Protein AF-A0A3R6U9Q0-F1 (afdb_monomer)

Structure (mmCIF, N/CA/C/O backbone):
data_AF-A0A3R6U9Q0-F1
#
_entry.id   AF-A0A3R6U9Q0-F1
#
loop_
_atom_site.group_PDB
_atom_site.id
_atom_site.type_symbol
_atom_site.label_atom_id
_atom_site.label_alt_id
_atom_site.label_comp_id
_atom_site.label_asym_id
_atom_site.label_entity_id
_atom_site.label_seq_id
_atom_site.pdbx_PDB_ins_code
_atom_site.Cartn_x
_atom_site.Cartn_y
_atom_site.Cartn_z
_atom_site.occupancy
_atom_site.B_iso_or_equiv
_atom_site.auth_seq_id
_atom_site.auth_comp_id
_atom_site.auth_asym_id
_atom_site.auth_atom_id
_atom_site.pdbx_PDB_model_num
ATOM 1 N N . MET A 1 1 ? 3.888 9.495 7.839 1.00 75.94 1 MET A N 1
ATOM 2 C CA . MET A 1 1 ? 2.885 8.525 7.370 1.00 75.94 1 MET A CA 1
ATOM 3 C C . MET A 1 1 ? 1.545 8.713 8.082 1.00 75.94 1 MET A C 1
ATOM 5 O O . MET A 1 1 ? 0.749 9.485 7.572 1.00 75.94 1 MET A O 1
ATOM 9 N N . LYS A 1 2 ? 1.306 8.151 9.281 1.00 82.88 2 LYS A N 1
ATOM 10 C CA . LYS A 1 2 ? -0.013 8.213 9.956 1.00 82.88 2 LYS A CA 1
ATOM 11 C C . LYS A 1 2 ? -0.588 9.625 10.135 1.00 82.88 2 LYS A C 1
ATOM 13 O O . LYS A 1 2 ? -1.690 9.883 9.671 1.00 82.88 2 LYS A O 1
ATOM 18 N N . ASP A 1 3 ? 0.150 10.542 10.758 1.00 85.50 3 ASP A N 1
ATOM 19 C CA . ASP A 1 3 ? -0.372 11.892 11.037 1.00 85.50 3 ASP A CA 1
ATOM 20 C C . ASP A 1 3 ? -0.633 12.696 9.753 1.00 85.50 3 ASP A C 1
ATOM 22 O O . ASP A 1 3 ? -1.622 13.422 9.651 1.00 85.50 3 ASP A O 1
ATOM 26 N N . ALA A 1 4 ? 0.228 12.518 8.746 1.00 82.88 4 ALA A N 1
ATOM 27 C CA . ALA A 1 4 ? 0.076 13.146 7.436 1.00 82.88 4 ALA A CA 1
ATOM 28 C C . ALA A 1 4 ? -1.175 12.623 6.721 1.00 82.88 4 ALA A C 1
ATOM 30 O O . ALA A 1 4 ? -1.969 13.416 6.229 1.00 82.88 4 ALA A O 1
ATOM 31 N N . TYR A 1 5 ? -1.397 11.307 6.741 1.00 83.56 5 TYR A N 1
ATOM 32 C CA . TYR A 1 5 ? -2.600 10.712 6.172 1.00 83.56 5 TYR A CA 1
ATOM 33 C C . TYR A 1 5 ? -3.863 11.163 6.902 1.00 83.56 5 TYR A C 1
ATOM 35 O O . TYR A 1 5 ? -4.825 11.532 6.250 1.00 83.56 5 TYR A O 1
ATOM 43 N N . ILE A 1 6 ? -3.871 11.182 8.240 1.00 85.94 6 ILE A N 1
ATOM 44 C CA . ILE A 1 6 ? -5.034 11.647 9.018 1.00 85.94 6 ILE A CA 1
ATOM 45 C C . ILE A 1 6 ? -5.364 13.105 8.676 1.00 85.94 6 ILE A C 1
ATOM 47 O O . ILE A 1 6 ? -6.533 13.459 8.528 1.00 85.94 6 ILE A O 1
ATOM 51 N N . SER A 1 7 ? -4.337 13.941 8.501 1.00 86.19 7 SER A N 1
ATOM 52 C CA . SER A 1 7 ? -4.513 15.334 8.077 1.00 86.19 7 SER A CA 1
ATOM 53 C C . SER A 1 7 ? -5.137 15.403 6.679 1.00 86.19 7 SER A C 1
ATOM 55 O O . SER A 1 7 ? -6.159 16.059 6.494 1.00 86.19 7 SER A O 1
ATOM 57 N N . MET A 1 8 ? -4.594 14.646 5.720 1.00 84.44 8 MET A N 1
ATOM 58 C CA . MET A 1 8 ? -5.109 14.577 4.348 1.00 84.44 8 MET A CA 1
ATOM 59 C C . MET A 1 8 ? -6.520 13.985 4.266 1.00 84.44 8 MET A C 1
ATOM 61 O O . MET A 1 8 ? -7.333 14.456 3.482 1.00 84.44 8 MET A O 1
ATOM 65 N N . GLN A 1 9 ? -6.851 12.999 5.098 1.00 86.69 9 GLN A N 1
ATOM 66 C CA . GLN A 1 9 ? -8.183 12.406 5.183 1.00 86.69 9 GLN A CA 1
ATOM 67 C C . GLN A 1 9 ? -9.220 13.391 5.720 1.00 86.69 9 GLN A C 1
ATOM 69 O O . GLN A 1 9 ? -10.359 13.390 5.257 1.00 86.69 9 GLN A O 1
ATOM 74 N N . SER A 1 10 ? -8.836 14.260 6.658 1.00 85.44 10 SER A N 1
ATOM 75 C CA . SER A 1 10 ? -9.720 15.325 7.131 1.00 85.44 10 SER A CA 1
ATOM 76 C C . SER A 1 10 ? -9.995 16.375 6.050 1.00 85.44 10 SER A C 1
ATOM 78 O O . SER A 1 10 ? -11.069 16.976 6.064 1.00 85.44 10 SER A O 1
ATOM 80 N N . GLU A 1 11 ? -9.042 16.624 5.150 1.00 86.06 11 GLU A N 1
ATOM 81 C CA . GLU A 1 11 ? -9.175 17.608 4.066 1.00 86.06 11 GLU A CA 1
ATOM 82 C C . GLU A 1 11 ? -9.838 17.021 2.806 1.00 86.06 11 GLU A C 1
ATOM 84 O O . GLU A 1 11 ? -10.639 17.696 2.159 1.00 86.06 11 GLU A O 1
ATOM 89 N N . PHE A 1 12 ? -9.558 15.754 2.480 1.00 84.56 12 PHE A N 1
ATOM 90 C CA . PHE A 1 12 ? -9.979 15.066 1.253 1.00 84.56 12 PHE A CA 1
ATOM 91 C C . PHE A 1 12 ? -10.510 13.643 1.533 1.00 84.56 12 PHE A C 1
ATOM 93 O O . PHE A 1 12 ? -9.956 12.657 1.037 1.00 84.56 12 PHE A O 1
ATOM 100 N N . PRO A 1 13 ? -11.609 13.492 2.290 1.00 82.44 13 PRO A N 1
ATOM 101 C CA . PRO A 1 13 ? -12.094 12.184 2.748 1.00 82.44 13 PRO A CA 1
ATOM 102 C C . PRO A 1 13 ? -12.458 11.216 1.611 1.00 82.44 13 PRO A C 1
ATOM 104 O O . PRO A 1 13 ? -12.308 10.007 1.757 1.00 82.44 13 PRO A O 1
ATOM 107 N N . GLU A 1 14 ? -12.893 11.726 0.454 1.00 81.12 14 GLU A N 1
ATOM 108 C CA . GLU A 1 14 ? -13.213 10.895 -0.718 1.00 81.12 14 GLU A CA 1
ATOM 109 C C . GLU A 1 14 ? -11.968 10.281 -1.378 1.00 81.12 14 GLU A C 1
ATOM 111 O O . GLU A 1 14 ? -12.059 9.230 -2.009 1.00 81.12 14 GLU A O 1
ATOM 116 N N . GLN A 1 15 ? -10.802 10.916 -1.223 1.00 78.06 15 GLN A N 1
ATOM 117 C CA . GLN A 1 15 ? -9.531 10.447 -1.786 1.00 78.06 15 GLN A CA 1
ATOM 118 C C . GLN A 1 15 ? -8.766 9.537 -0.810 1.00 78.06 15 GLN A C 1
ATOM 120 O O . GLN A 1 15 ? -7.989 8.681 -1.228 1.00 78.06 15 GLN A O 1
ATOM 125 N N . PHE A 1 16 ? -9.022 9.678 0.492 1.00 81.81 16 PHE A N 1
ATOM 126 C CA . PHE A 1 16 ? -8.369 8.933 1.570 1.00 81.81 16 PHE A CA 1
ATOM 127 C C . PHE A 1 16 ? -9.411 8.127 2.353 1.00 81.81 16 PHE A C 1
ATOM 129 O O . PHE A 1 16 ? -9.807 8.470 3.466 1.00 81.81 16 PHE A O 1
ATOM 136 N N . SER A 1 17 ? -9.884 7.046 1.736 1.00 83.75 17 SER A N 1
ATOM 137 C CA . SER A 1 17 ? -11.031 6.264 2.217 1.00 83.75 17 SER A CA 1
ATOM 138 C C . SER A 1 17 ? -10.697 5.190 3.258 1.00 83.75 17 SER A C 1
ATOM 140 O O . SER A 1 17 ? -11.606 4.509 3.734 1.00 83.75 17 SER A O 1
ATOM 142 N N . PHE A 1 18 ? -9.424 5.011 3.618 1.00 88.50 18 PHE A N 1
ATOM 143 C CA . PHE A 1 18 ? -9.014 3.959 4.543 1.00 88.50 18 PHE A CA 1
ATOM 144 C C . PHE A 1 18 ? -8.777 4.501 5.949 1.00 88.50 18 PHE A C 1
ATOM 146 O O . PHE A 1 18 ? -8.188 5.560 6.142 1.00 88.50 18 PHE A O 1
ATOM 153 N N . ASP A 1 19 ? -9.167 3.724 6.952 1.00 90.50 19 ASP A N 1
ATOM 154 C CA . ASP A 1 19 ? -8.797 4.002 8.335 1.00 90.50 19 ASP A CA 1
ATOM 155 C C . ASP A 1 19 ? -7.396 3.461 8.635 1.00 90.50 19 ASP A C 1
ATOM 157 O O . ASP A 1 19 ? -7.006 2.395 8.151 1.00 90.50 19 ASP A O 1
ATOM 161 N N . PHE A 1 20 ? -6.646 4.147 9.499 1.00 91.31 20 PHE A N 1
ATOM 162 C CA . PHE A 1 20 ? -5.416 3.586 10.06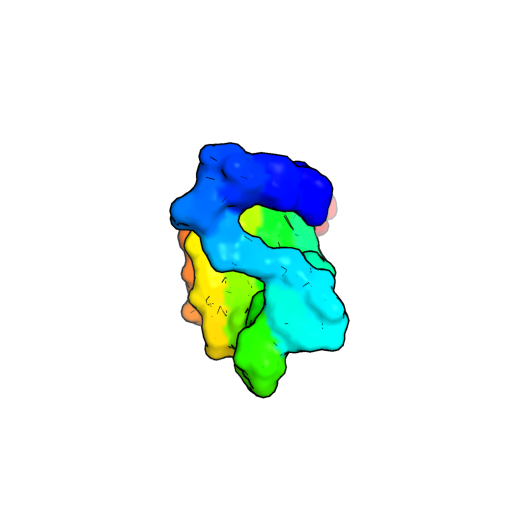1 1.00 91.31 20 PHE A CA 1
ATOM 163 C C . PHE A 1 20 ? -5.710 2.454 11.039 1.00 91.31 20 PHE A C 1
ATOM 165 O O . PHE A 1 20 ? -6.713 2.475 11.755 1.00 91.31 20 PHE A O 1
ATOM 172 N N . TYR A 1 21 ? -4.778 1.503 11.124 1.00 93.81 21 TYR A N 1
ATOM 173 C CA . TYR A 1 21 ? -4.934 0.327 11.964 1.00 93.81 21 TYR A CA 1
ATOM 174 C C . TYR A 1 21 ? -5.248 0.682 13.421 1.00 93.81 21 TYR A C 1
ATOM 176 O O . TYR A 1 21 ? -4.500 1.404 14.090 1.00 93.81 21 TYR A O 1
ATOM 184 N N . ASN A 1 22 ? -6.357 0.136 13.916 1.00 92.50 22 ASN A N 1
ATOM 185 C CA . ASN A 1 22 ? -6.883 0.385 15.260 1.00 92.50 22 ASN A CA 1
ATOM 186 C C . ASN A 1 22 ? -6.656 -0.785 16.240 1.00 92.50 22 ASN A C 1
ATOM 188 O O . ASN A 1 22 ? -7.225 -0.792 17.329 1.00 92.50 22 ASN A O 1
ATOM 192 N N . GLY A 1 23 ? -5.853 -1.785 15.856 1.00 92.44 23 GLY A N 1
ATOM 193 C CA . GLY A 1 23 ? -5.682 -3.036 16.606 1.00 92.44 23 GLY A CA 1
ATOM 194 C C . GLY A 1 23 ? -6.553 -4.193 16.107 1.00 92.44 23 GLY A C 1
ATOM 195 O O . GLY A 1 23 ? -6.394 -5.310 16.595 1.00 92.44 23 GLY A O 1
ATOM 196 N N . LYS A 1 24 ? -7.453 -3.945 15.146 1.00 93.06 24 LYS A N 1
ATOM 197 C CA . LYS A 1 24 ? -8.309 -4.968 14.530 1.00 93.06 24 LYS A CA 1
ATOM 198 C C . LYS A 1 24 ? -8.468 -4.794 13.020 1.00 93.06 24 LYS A C 1
ATOM 200 O O . LYS A 1 24 ? -8.438 -5.777 12.291 1.00 93.06 24 LYS A O 1
ATOM 205 N N . THR A 1 25 ? -8.673 -3.565 12.558 1.00 95.56 25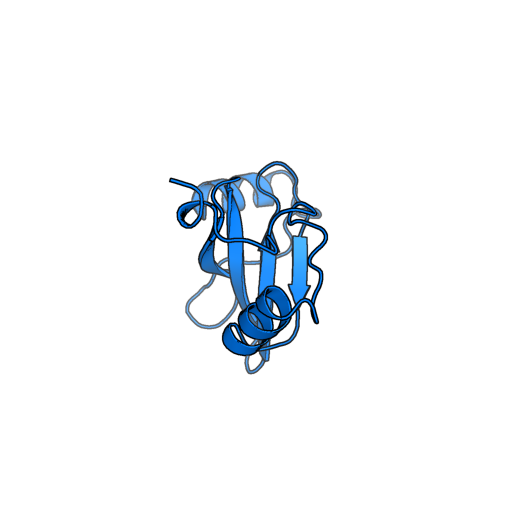 THR A N 1
ATOM 206 C CA . THR A 1 25 ? -8.909 -3.243 11.145 1.00 95.56 25 THR A CA 1
ATOM 207 C C . THR A 1 25 ? -8.150 -1.990 10.734 1.00 95.56 25 THR A C 1
ATOM 209 O O . THR A 1 25 ? -7.838 -1.165 11.593 1.00 95.56 25 THR A O 1
ATOM 212 N N . GLY A 1 26 ? -7.904 -1.833 9.434 1.00 95.12 26 GLY A N 1
ATOM 213 C CA . GLY A 1 26 ? -7.290 -0.648 8.833 1.00 95.12 26 GLY A CA 1
ATOM 214 C C . GLY A 1 26 ? -5.855 -0.858 8.351 1.00 95.12 26 GLY A C 1
ATOM 215 O O . GLY A 1 26 ? -5.303 -1.958 8.449 1.00 95.12 26 GLY A O 1
ATOM 216 N N . LEU A 1 27 ? -5.264 0.223 7.841 1.00 95.12 27 LEU A N 1
ATOM 217 C CA . LEU A 1 27 ? -3.929 0.256 7.250 1.00 95.12 27 LEU A CA 1
ATOM 218 C C . LEU A 1 27 ? -2.832 0.117 8.304 1.00 95.12 27 LEU A C 1
ATOM 220 O O . LEU A 1 27 ? -2.712 0.946 9.214 1.00 95.12 27 LEU A O 1
ATOM 224 N N . PHE A 1 28 ? -1.989 -0.896 8.138 1.00 95.06 28 PHE A N 1
ATOM 225 C CA . PHE A 1 28 ? -0.767 -1.103 8.899 1.00 95.06 28 PHE A CA 1
ATOM 226 C C . PHE A 1 28 ? 0.441 -1.100 7.953 1.00 95.06 28 PHE A C 1
ATOM 228 O O . PHE A 1 28 ? 0.493 -1.929 7.044 1.00 95.06 28 PHE A O 1
ATOM 235 N N . PRO A 1 29 ? 1.406 -0.187 8.132 1.00 94.75 29 PRO A N 1
ATOM 236 C CA . PRO A 1 29 ? 2.530 -0.064 7.214 1.00 94.75 29 PRO A CA 1
ATOM 237 C C . PRO A 1 29 ? 3.530 -1.208 7.380 1.00 94.75 29 PRO A C 1
ATOM 239 O O . PRO A 1 29 ? 3.820 -1.623 8.503 1.00 94.75 29 PRO A O 1
ATOM 242 N N . TRP A 1 30 ? 4.100 -1.669 6.267 1.00 95.75 30 TRP A N 1
ATOM 243 C CA . TRP A 1 30 ? 5.135 -2.710 6.270 1.00 95.75 30 TRP A CA 1
ATOM 244 C C . TRP A 1 30 ? 6.318 -2.438 5.348 1.00 95.75 30 TRP A C 1
ATOM 246 O O . TRP A 1 30 ? 7.356 -3.078 5.505 1.00 95.75 30 TRP A O 1
ATOM 256 N N . GLY A 1 31 ? 6.206 -1.479 4.430 1.00 94.25 31 GLY A N 1
ATOM 257 C CA . GLY A 1 31 ? 7.299 -1.144 3.528 1.00 94.25 31 GLY A CA 1
ATOM 258 C C . GLY A 1 31 ? 7.193 0.262 2.959 1.00 94.25 31 GLY A C 1
ATOM 259 O O . GLY A 1 31 ? 6.132 0.884 2.973 1.00 94.25 31 GLY A O 1
ATOM 260 N N . ILE A 1 32 ? 8.324 0.744 2.458 1.00 93.50 32 ILE A N 1
ATOM 261 C CA . ILE A 1 3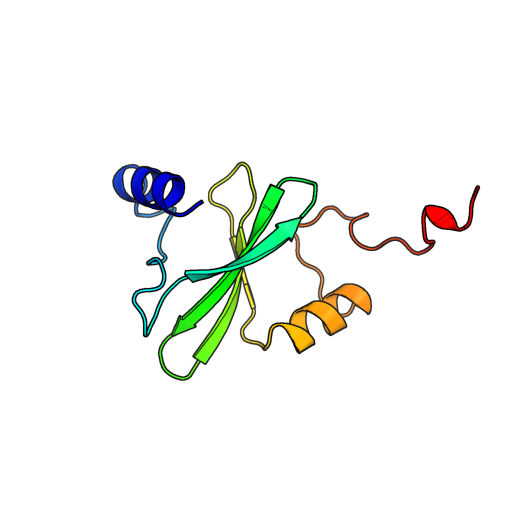2 ? 8.425 1.938 1.627 1.00 93.50 32 ILE A CA 1
ATOM 262 C C . ILE A 1 32 ? 9.450 1.656 0.528 1.00 93.50 32 ILE A C 1
ATOM 264 O O . ILE A 1 32 ? 10.459 0.995 0.784 1.00 93.50 32 ILE A O 1
ATOM 268 N N . THR A 1 33 ? 9.182 2.112 -0.687 1.00 91.62 33 THR A N 1
ATOM 269 C CA . THR A 1 33 ? 10.135 2.057 -1.801 1.00 91.62 33 THR A CA 1
ATOM 270 C C . THR A 1 33 ? 11.081 3.265 -1.778 1.00 91.62 33 THR A C 1
ATOM 272 O O . THR A 1 33 ? 10.819 4.270 -1.116 1.00 91.62 33 THR A O 1
ATOM 275 N N . ASP A 1 34 ? 12.167 3.224 -2.554 1.00 86.88 34 ASP A N 1
ATOM 276 C CA . ASP A 1 34 ? 13.123 4.342 -2.635 1.00 86.88 34 ASP A CA 1
ATOM 277 C C . ASP A 1 34 ? 12.519 5.620 -3.249 1.00 86.88 34 ASP A C 1
ATOM 279 O O . ASP A 1 34 ? 12.942 6.731 -2.926 1.00 86.88 34 ASP A O 1
ATOM 283 N N . ASN A 1 35 ? 11.503 5.488 -4.111 1.00 86.31 35 ASN A N 1
ATOM 284 C CA . ASN A 1 35 ? 10.730 6.619 -4.640 1.00 86.31 35 ASN A CA 1
ATOM 285 C C . ASN A 1 35 ? 9.625 7.101 -3.677 1.00 86.31 35 ASN A C 1
ATOM 287 O O . ASN A 1 35 ? 8.955 8.089 -3.980 1.00 86.31 35 ASN A O 1
ATOM 291 N N . GLY A 1 36 ? 9.490 6.470 -2.505 1.00 89.25 36 GLY A N 1
ATOM 292 C CA . GLY A 1 36 ? 8.638 6.909 -1.401 1.00 89.25 36 GLY A CA 1
ATOM 293 C C . GLY A 1 36 ? 7.222 6.337 -1.398 1.00 89.25 36 GLY A C 1
ATOM 294 O O . GLY A 1 36 ? 6.405 6.814 -0.613 1.00 89.25 36 GLY A O 1
ATOM 295 N N . ASP A 1 37 ? 6.913 5.372 -2.266 1.00 92.69 37 ASP A N 1
ATOM 296 C CA . ASP A 1 37 ? 5.601 4.725 -2.296 1.00 92.69 37 ASP A CA 1
ATOM 297 C C . ASP A 1 37 ? 5.442 3.837 -1.062 1.00 92.69 37 ASP A C 1
ATOM 299 O O . ASP A 1 37 ? 6.349 3.097 -0.671 1.00 92.69 37 ASP A O 1
ATOM 303 N N . GLU A 1 38 ? 4.286 3.936 -0.421 1.00 93.69 38 GLU A N 1
ATOM 304 C CA . GLU A 1 38 ? 4.032 3.333 0.883 1.00 93.69 38 GLU A CA 1
ATOM 305 C C . GLU A 1 38 ? 3.268 2.014 0.710 1.00 93.69 38 GLU A C 1
ATOM 307 O O . GLU A 1 38 ? 2.284 1.941 -0.029 1.00 93.69 38 GLU A O 1
ATOM 312 N N . LEU A 1 39 ? 3.705 0.960 1.404 1.00 95.94 39 LEU A N 1
ATOM 313 C CA . LEU A 1 39 ? 3.077 -0.358 1.352 1.00 95.94 39 LEU A CA 1
ATOM 314 C C . LEU A 1 39 ? 2.418 -0.698 2.688 1.00 95.94 39 LEU A C 1
ATOM 316 O O . LEU A 1 39 ? 3.041 -0.628 3.755 1.00 95.94 39 LEU A O 1
ATOM 320 N N . PHE A 1 40 ? 1.155 -1.110 2.614 1.00 96.69 40 PHE A N 1
ATOM 321 C CA . PHE A 1 40 ? 0.317 -1.410 3.766 1.00 96.69 40 PHE A CA 1
ATOM 322 C C . PHE A 1 40 ? -0.303 -2.799 3.678 1.00 96.69 40 PHE A C 1
ATOM 324 O O . PHE A 1 40 ? -0.619 -3.299 2.598 1.00 96.69 40 PHE A O 1
ATOM 331 N N . TRP A 1 41 ? -0.522 -3.403 4.841 1.00 97.50 41 TRP A N 1
ATOM 332 C CA . TRP A 1 41 ? -1.577 -4.381 5.029 1.00 97.50 41 TRP A CA 1
ATOM 333 C C . TRP A 1 41 ? -2.837 -3.604 5.347 1.00 97.50 41 TRP A C 1
ATOM 335 O O . TRP A 1 41 ? -2.809 -2.705 6.187 1.00 97.50 41 TRP A O 1
ATOM 345 N N . ASN A 1 42 ? -3.950 -3.968 4.736 1.00 96.81 42 ASN A N 1
ATOM 346 C CA . ASN A 1 42 ? -5.246 -3.461 5.138 1.00 96.81 42 ASN A CA 1
ATOM 347 C C . ASN A 1 42 ? -6.081 -4.593 5.725 1.00 96.81 42 ASN A C 1
ATOM 349 O O . ASN A 1 42 ? -6.565 -5.473 5.010 1.00 96.81 42 ASN A O 1
ATOM 353 N N . TYR A 1 43 ? -6.236 -4.567 7.045 1.00 96.00 43 TYR A N 1
ATOM 354 C CA . TYR A 1 43 ? -7.011 -5.567 7.766 1.00 96.00 43 TYR A CA 1
ATOM 355 C C . TYR A 1 43 ? -8.509 -5.247 7.668 1.00 96.00 43 TYR A C 1
ATOM 357 O O . TYR A 1 43 ? -8.972 -4.225 8.179 1.00 96.00 43 TYR A O 1
ATOM 365 N N . LYS A 1 44 ? -9.285 -6.144 7.055 1.00 92.62 44 LYS A N 1
ATOM 366 C CA . LYS A 1 44 ? -10.745 -6.063 6.880 1.00 92.62 44 LYS A CA 1
ATOM 367 C C . LYS A 1 44 ? -11.435 -7.237 7.584 1.00 92.62 44 LYS A C 1
ATOM 369 O O . LYS A 1 44 ? -12.114 -8.054 6.964 1.00 92.62 44 LYS A O 1
ATOM 374 N N . GLY A 1 45 ? -11.245 -7.335 8.900 1.00 89.25 45 GLY A N 1
ATOM 375 C CA . GLY A 1 45 ? -11.701 -8.488 9.679 1.00 89.25 45 GLY A CA 1
ATOM 376 C C . GLY A 1 45 ? -10.798 -9.689 9.417 1.00 89.25 45 GLY A C 1
ATOM 377 O O . GLY A 1 45 ? -9.611 -9.619 9.714 1.00 89.25 45 GLY A O 1
ATOM 378 N N . ASP A 1 46 ? -11.352 -10.754 8.840 1.00 89.56 46 ASP A N 1
ATOM 379 C CA . ASP A 1 46 ? -10.604 -11.986 8.536 1.00 89.56 46 ASP A CA 1
ATOM 380 C C . ASP A 1 46 ? -9.875 -11.930 7.181 1.00 89.56 46 ASP A C 1
ATOM 382 O O . ASP A 1 46 ? -9.155 -12.856 6.815 1.00 89.56 46 ASP A O 1
ATOM 386 N N . ILE A 1 47 ? -10.071 -10.848 6.422 1.00 92.69 47 ILE A N 1
ATOM 387 C CA . ILE A 1 47 ? -9.422 -10.612 5.131 1.00 92.69 47 ILE A CA 1
ATOM 388 C C . ILE A 1 47 ? -8.273 -9.625 5.328 1.00 92.69 47 ILE A C 1
ATOM 390 O O . ILE A 1 47 ? -8.426 -8.610 6.010 1.00 92.69 47 ILE A O 1
ATOM 394 N N . VAL A 1 48 ? -7.145 -9.899 4.677 1.00 94.81 48 VAL A N 1
ATOM 395 C CA . VAL A 1 48 ? -6.059 -8.938 4.484 1.00 94.81 48 VAL A CA 1
ATOM 396 C C . VAL A 1 48 ? -5.874 -8.692 2.991 1.00 94.81 48 VAL A C 1
ATOM 398 O O . VAL A 1 48 ? -5.985 -9.610 2.179 1.00 94.81 48 VAL A O 1
ATOM 401 N N . GLU A 1 49 ? -5.618 -7.444 2.631 1.00 96.94 49 GLU A N 1
ATOM 402 C CA . GLU A 1 49 ? -5.178 -7.061 1.292 1.00 96.94 49 GLU A CA 1
ATOM 403 C C . GLU A 1 49 ? -3.903 -6.222 1.398 1.00 96.94 49 GLU A C 1
ATOM 405 O O . GLU A 1 49 ? -3.656 -5.566 2.415 1.00 96.94 49 GLU A O 1
ATOM 410 N N . ILE A 1 50 ? -3.103 -6.241 0.339 1.00 98.00 50 ILE A N 1
ATOM 411 C CA . ILE A 1 50 ? -1.965 -5.345 0.176 1.00 98.00 50 ILE A CA 1
ATOM 412 C C . ILE A 1 50 ? -2.451 -4.068 -0.482 1.00 98.00 50 ILE A C 1
ATOM 414 O O . ILE A 1 50 ? -3.082 -4.127 -1.535 1.00 98.00 50 ILE A O 1
ATOM 418 N N . VAL A 1 51 ? -2.144 -2.926 0.127 1.00 96.56 51 VAL A N 1
ATOM 419 C CA . VAL A 1 51 ? -2.427 -1.608 -0.441 1.00 96.56 51 VAL A CA 1
ATOM 420 C C . VAL A 1 51 ? -1.110 -0.901 -0.717 1.00 96.56 51 VAL A C 1
ATOM 422 O O . VAL A 1 51 ? -0.290 -0.743 0.186 1.00 96.56 51 VAL A O 1
ATOM 425 N N . VAL A 1 52 ? -0.915 -0.483 -1.963 1.00 95.81 52 VAL A N 1
ATOM 426 C CA . VAL A 1 52 ? 0.215 0.349 -2.386 1.00 95.81 52 VAL A CA 1
ATOM 427 C C . VAL A 1 52 ? -0.300 1.764 -2.586 1.00 95.81 52 VAL A C 1
ATOM 429 O O . VAL A 1 52 ? -1.270 1.951 -3.318 1.00 95.81 52 VAL A O 1
ATOM 432 N N . TYR A 1 53 ? 0.334 2.734 -1.938 1.00 92.88 53 TYR A N 1
ATOM 433 C CA . TYR A 1 53 ? 0.026 4.155 -2.040 1.00 92.88 53 TYR A CA 1
ATOM 434 C C . TYR A 1 53 ? 1.125 4.888 -2.795 1.00 92.88 53 TYR A C 1
ATOM 436 O O . TYR A 1 53 ? 2.302 4.766 -2.462 1.00 92.88 53 TYR A O 1
ATOM 444 N N . GLU A 1 54 ? 0.724 5.682 -3.781 1.00 92.06 54 GLU A N 1
ATOM 445 C CA . GLU A 1 54 ? 1.641 6.550 -4.507 1.00 92.06 54 GLU A CA 1
ATOM 446 C C . GLU A 1 54 ? 2.098 7.706 -3.606 1.00 92.06 54 GLU A C 1
ATOM 448 O O . GLU A 1 54 ? 1.294 8.386 -2.972 1.00 92.06 54 GLU A O 1
ATOM 453 N N . SER A 1 55 ? 3.402 7.970 -3.568 1.00 83.75 55 SER A N 1
ATOM 454 C CA . SER A 1 55 ? 3.997 8.974 -2.671 1.00 83.75 55 SER A CA 1
ATOM 455 C C . SER A 1 55 ? 3.462 10.406 -2.833 1.00 83.75 55 SER A C 1
ATOM 457 O O . SER A 1 55 ? 3.500 11.198 -1.888 1.00 83.75 55 SER A O 1
ATOM 459 N N . ARG A 1 56 ? 3.010 10.782 -4.038 1.00 74.56 56 ARG A N 1
ATOM 460 C CA . ARG A 1 56 ? 2.697 12.181 -4.408 1.00 74.56 56 ARG A CA 1
ATOM 461 C C . ARG A 1 56 ? 1.226 12.462 -4.662 1.00 74.56 56 ARG A C 1
ATOM 463 O O . ARG A 1 56 ? 0.836 13.628 -4.716 1.00 74.56 56 ARG A O 1
ATOM 470 N N . TYR A 1 57 ? 0.427 11.421 -4.834 1.00 74.88 57 TYR A N 1
ATOM 471 C CA . TYR A 1 57 ? -0.981 11.527 -5.177 1.00 74.88 57 TYR A CA 1
ATOM 472 C C . TYR A 1 57 ? -1.775 10.565 -4.302 1.00 74.88 57 TYR A C 1
ATOM 474 O O . TYR A 1 57 ? -1.256 9.562 -3.836 1.00 74.88 57 TYR A O 1
ATOM 482 N N . ALA A 1 58 ? -3.065 10.826 -4.112 1.00 77.88 58 ALA A N 1
ATOM 483 C CA . ALA A 1 58 ? -3.932 9.941 -3.333 1.00 77.88 58 ALA A CA 1
ATOM 484 C C . ALA A 1 58 ? -4.276 8.614 -4.053 1.00 77.88 58 ALA A C 1
ATOM 486 O O . ALA A 1 58 ? -5.191 7.893 -3.646 1.00 77.88 58 ALA A O 1
ATOM 487 N N . ASN A 1 59 ? -3.565 8.289 -5.137 1.00 89.44 59 ASN A N 1
ATOM 488 C CA . ASN A 1 59 ? -3.752 7.049 -5.870 1.00 89.44 59 ASN A CA 1
ATOM 489 C C . ASN A 1 59 ? -3.268 5.872 -5.031 1.00 89.44 59 ASN A C 1
ATOM 491 O O . ASN A 1 59 ? -2.230 5.921 -4.370 1.00 89.44 59 ASN A O 1
ATOM 495 N N . ASN A 1 60 ? -4.029 4.789 -5.094 1.00 92.88 60 ASN A N 1
ATOM 496 C CA . ASN A 1 60 ? -3.670 3.543 -4.453 1.00 92.88 60 ASN A CA 1
ATOM 497 C C . ASN A 1 60 ? -4.162 2.355 -5.277 1.00 92.88 60 ASN A C 1
ATOM 499 O O . ASN A 1 60 ? -5.086 2.474 -6.085 1.00 92.88 60 ASN A O 1
ATOM 503 N N . MET A 1 61 ? -3.535 1.204 -5.057 1.00 95.12 61 MET A N 1
ATOM 504 C CA . MET A 1 61 ? -3.963 -0.077 -5.609 1.00 95.12 61 MET A CA 1
ATOM 505 C C . MET A 1 61 ? -4.059 -1.118 -4.508 1.00 95.12 61 MET A C 1
ATOM 507 O O . MET A 1 61 ? -3.214 -1.151 -3.618 1.00 95.12 61 MET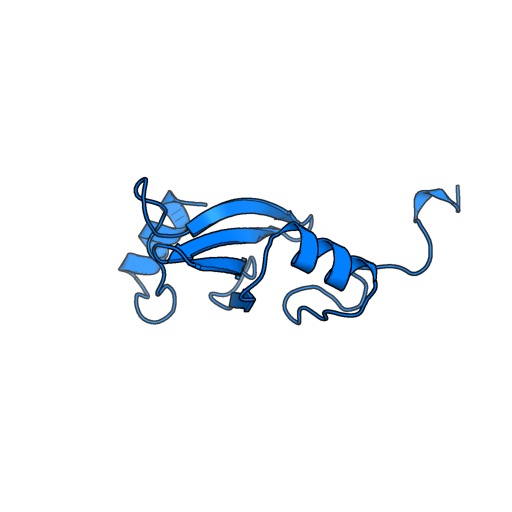 A O 1
ATOM 511 N N . SER A 1 62 ? -5.090 -1.960 -4.582 1.00 95.75 62 SER A N 1
ATOM 512 C CA . SER A 1 62 ? -5.375 -3.000 -3.593 1.00 95.75 62 SER A CA 1
ATOM 513 C C . SER A 1 62 ? -5.307 -4.389 -4.222 1.00 95.75 62 SER A C 1
ATOM 515 O O . SER A 1 62 ? -5.872 -4.614 -5.293 1.00 95.75 62 SER A O 1
ATOM 517 N N . TYR A 1 63 ? -4.671 -5.329 -3.531 1.00 97.06 63 TYR A N 1
ATOM 518 C CA . TYR A 1 63 ? -4.498 -6.715 -3.963 1.00 97.06 63 TYR A CA 1
ATOM 519 C C . TYR A 1 63 ? -4.947 -7.654 -2.843 1.00 97.06 63 TYR A C 1
ATOM 521 O O . TYR A 1 63 ? -4.339 -7.683 -1.774 1.00 97.06 63 TYR A O 1
ATOM 529 N N . ILE A 1 64 ? -6.012 -8.428 -3.071 1.00 96.44 64 ILE A N 1
ATOM 530 C CA . ILE A 1 64 ? -6.530 -9.392 -2.084 1.00 96.44 64 ILE A CA 1
ATOM 531 C C . ILE A 1 64 ? -5.653 -10.649 -2.112 1.00 96.44 64 ILE A C 1
ATOM 533 O O . ILE A 1 64 ? -5.960 -11.624 -2.796 1.00 96.44 64 ILE A O 1
ATOM 537 N N . MET A 1 65 ? -4.529 -10.589 -1.405 1.00 96.00 65 MET A N 1
ATOM 538 C CA . MET A 1 65 ? -3.557 -11.669 -1.256 1.00 96.00 65 MET A CA 1
ATOM 539 C C . MET A 1 65 ? -2.623 -11.397 -0.074 1.00 96.00 65 MET A C 1
ATOM 541 O O . MET A 1 65 ? -2.671 -10.327 0.538 1.00 96.00 65 MET A O 1
ATOM 545 N N . SER A 1 66 ? -1.777 -12.376 0.248 1.00 95.56 66 SER A N 1
ATOM 546 C CA . SER A 1 66 ? -0.727 -12.212 1.250 1.00 95.56 66 SER A CA 1
ATOM 547 C C . SER A 1 66 ? 0.390 -11.286 0.750 1.00 95.56 66 SER A C 1
ATOM 549 O O . SER A 1 66 ? 0.523 -11.024 -0.448 1.00 95.56 66 SER A O 1
ATOM 551 N N . MET A 1 67 ? 1.214 -10.787 1.674 1.00 96.94 67 MET A N 1
ATOM 552 C CA . MET A 1 67 ? 2.392 -9.986 1.318 1.00 96.94 67 MET A CA 1
ATOM 553 C C . MET A 1 67 ? 3.394 -10.825 0.529 1.00 96.94 67 MET A C 1
ATOM 555 O O . MET A 1 67 ? 4.007 -10.346 -0.418 1.00 96.94 67 MET A O 1
ATOM 559 N N . GLU A 1 68 ? 3.544 -12.083 0.919 1.00 96.38 68 GLU A N 1
ATOM 560 C CA . GLU A 1 68 ? 4.433 -13.051 0.306 1.00 96.38 68 GLU A CA 1
ATOM 561 C C . GLU A 1 68 ? 4.024 -13.324 -1.140 1.00 96.38 68 GLU A C 1
ATOM 563 O O . GLU A 1 68 ? 4.867 -13.235 -2.029 1.00 96.38 68 GLU A O 1
ATOM 568 N N . ASP A 1 69 ? 2.738 -13.577 -1.394 1.00 97.56 69 ASP A N 1
ATOM 569 C CA . ASP A 1 69 ? 2.225 -13.791 -2.751 1.00 97.56 69 ASP A CA 1
ATOM 570 C C . ASP A 1 69 ? 2.385 -12.532 -3.606 1.00 97.56 69 ASP A C 1
ATOM 572 O O . ASP A 1 69 ? 2.787 -12.624 -4.765 1.00 97.56 69 ASP A O 1
ATOM 576 N N . PHE A 1 70 ? 2.130 -11.351 -3.029 1.00 97.44 70 PHE A N 1
ATOM 577 C CA . PHE A 1 70 ? 2.328 -10.082 -3.725 1.00 97.44 70 PHE A CA 1
ATOM 578 C C . PHE A 1 70 ? 3.792 -9.881 -4.129 1.00 97.44 70 PHE A C 1
ATOM 580 O O . PHE A 1 70 ? 4.073 -9.583 -5.287 1.00 97.44 70 PHE A O 1
ATOM 587 N N . LEU A 1 71 ? 4.735 -10.081 -3.204 1.00 95.94 71 LEU A N 1
ATOM 588 C CA . LEU A 1 71 ? 6.165 -9.922 -3.476 1.00 95.94 71 LEU A CA 1
ATOM 589 C C . LEU A 1 71 ? 6.681 -10.982 -4.453 1.00 95.94 71 LEU A C 1
ATOM 591 O O . LEU A 1 71 ? 7.390 -10.641 -5.395 1.00 95.94 71 LEU A O 1
ATOM 595 N N . CYS A 1 72 ? 6.310 -12.251 -4.273 1.00 96.19 72 CYS A N 1
ATOM 596 C CA . CYS A 1 72 ? 6.671 -13.325 -5.196 1.00 96.19 72 CYS A CA 1
ATOM 597 C C . CYS A 1 72 ? 6.117 -13.058 -6.598 1.00 96.19 72 CYS A C 1
ATOM 599 O O . CYS A 1 72 ? 6.859 -13.170 -7.573 1.00 96.19 72 CYS A O 1
ATOM 601 N N . GLY A 1 73 ? 4.848 -12.657 -6.709 1.00 96.00 73 GLY A N 1
ATOM 602 C CA . GLY A 1 73 ? 4.213 -12.305 -7.977 1.00 96.00 73 GLY A CA 1
ATOM 603 C C . GLY A 1 73 ? 4.856 -11.083 -8.636 1.00 96.00 73 GLY A C 1
ATOM 604 O O . GLY A 1 73 ? 5.081 -11.076 -9.843 1.00 96.00 73 GLY A O 1
ATOM 605 N N . LEU A 1 74 ? 5.227 -10.069 -7.851 1.00 94.06 74 LEU A N 1
ATOM 606 C CA . LEU A 1 74 ? 5.915 -8.879 -8.349 1.00 94.06 74 LEU A CA 1
ATOM 607 C C . LEU A 1 74 ? 7.318 -9.217 -8.877 1.00 94.06 74 LEU A C 1
ATOM 609 O O . LEU A 1 74 ? 7.659 -8.871 -10.005 1.00 94.06 74 LEU A O 1
ATOM 613 N N . LEU A 1 75 ? 8.122 -9.940 -8.090 1.00 91.75 75 LEU A N 1
ATOM 614 C CA . LEU A 1 75 ? 9.495 -10.326 -8.447 1.00 91.75 75 LEU A CA 1
ATOM 615 C C . LEU A 1 75 ? 9.547 -11.307 -9.627 1.00 91.75 75 LEU A C 1
ATOM 617 O O . LEU A 1 75 ? 10.487 -11.271 -10.419 1.00 91.75 75 LEU A O 1
ATOM 621 N N . SER A 1 76 ? 8.537 -12.170 -9.761 1.00 92.31 76 SER A N 1
ATOM 622 C CA . SER A 1 76 ? 8.381 -13.087 -10.899 1.00 92.31 76 SER A CA 1
ATOM 623 C C . SER A 1 76 ? 7.747 -12.439 -12.134 1.00 92.31 76 SER A C 1
ATOM 625 O O . SER A 1 76 ? 7.687 -13.079 -13.183 1.00 92.31 76 SER A O 1
ATOM 627 N N . LYS A 1 77 ? 7.323 -11.169 -12.041 1.00 90.69 77 LYS A N 1
ATOM 628 C CA . LYS A 1 77 ? 6.600 -10.420 -13.084 1.00 90.69 77 LYS A CA 1
ATOM 629 C C . LYS A 1 77 ? 5.216 -10.996 -13.432 1.00 90.69 77 LYS A C 1
ATOM 631 O O . LYS A 1 77 ? 4.669 -10.685 -14.488 1.00 90.69 77 LYS A O 1
ATOM 636 N N . GLU A 1 78 ? 4.631 -11.809 -12.555 1.00 94.88 78 GLU A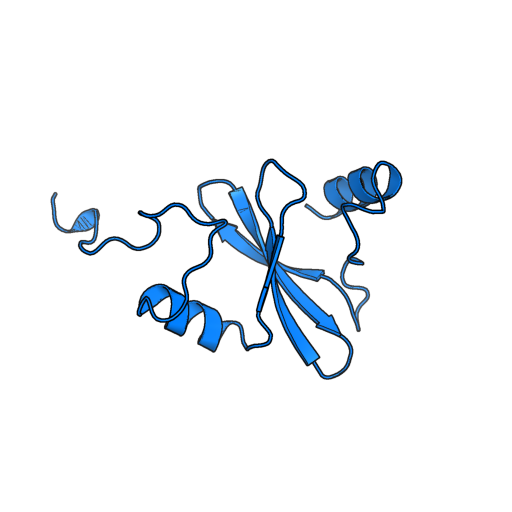 N 1
ATOM 637 C CA . GLU A 1 78 ? 3.238 -12.271 -12.658 1.00 94.88 78 GLU A CA 1
ATOM 638 C C . GLU A 1 78 ? 2.241 -11.176 -12.248 1.00 94.88 78 GLU A C 1
ATOM 640 O O . GLU A 1 78 ? 1.122 -11.121 -12.760 1.00 94.88 78 GLU A O 1
ATOM 645 N N . ILE A 1 79 ? 2.659 -10.277 -11.352 1.00 94.56 79 ILE A N 1
ATOM 646 C CA . ILE A 1 79 ? 1.911 -9.092 -10.933 1.00 94.56 79 ILE A CA 1
ATOM 647 C C . ILE A 1 79 ? 2.628 -7.856 -11.464 1.00 94.56 79 ILE A C 1
ATOM 649 O O . ILE A 1 79 ? 3.822 -7.668 -11.241 1.00 94.56 79 ILE A O 1
ATOM 653 N N . VAL A 1 80 ? 1.871 -6.978 -12.116 1.00 92.81 80 VAL A N 1
ATOM 654 C CA . VAL A 1 80 ? 2.312 -5.625 -12.459 1.00 92.81 80 VAL A CA 1
ATOM 655 C C . VAL A 1 80 ? 1.538 -4.658 -11.578 1.00 92.81 80 VAL A C 1
ATOM 657 O O . VAL A 1 80 ? 0.308 -4.688 -11.572 1.00 92.81 80 VAL A O 1
ATOM 660 N N . CYS A 1 81 ? 2.254 -3.807 -10.843 1.00 94.25 81 CYS A N 1
ATOM 661 C CA . CYS A 1 81 ? 1.670 -2.728 -10.056 1.00 94.2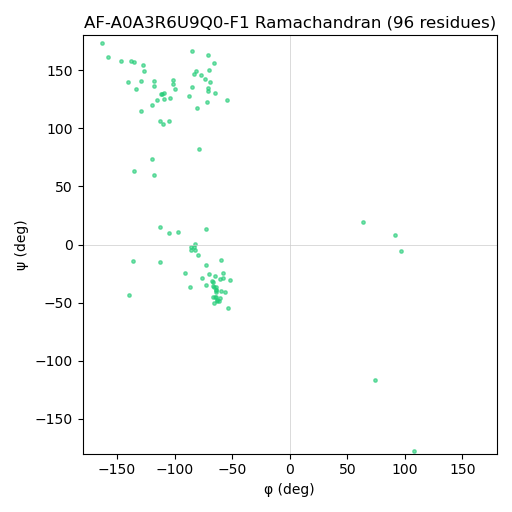5 81 CYS A CA 1
ATOM 662 C C . CYS A 1 81 ? 1.918 -1.388 -10.765 1.00 94.25 81 CYS A C 1
ATOM 664 O O . CYS A 1 81 ? 3.042 -0.901 -10.712 1.00 94.25 81 CYS A O 1
ATOM 666 N N . PRO A 1 82 ? 0.900 -0.770 -11.393 1.00 93.12 82 PRO A N 1
ATOM 667 C CA . PRO A 1 82 ? 1.034 0.495 -12.126 1.00 93.12 82 PRO A CA 1
ATOM 668 C C . PRO A 1 82 ? 1.518 1.710 -11.326 1.00 93.12 82 PRO A C 1
ATOM 670 O O . PRO A 1 82 ? 1.824 2.730 -11.932 1.00 93.12 82 PRO A O 1
ATOM 673 N N . ILE A 1 83 ? 1.532 1.642 -9.991 1.00 93.75 83 ILE A N 1
ATOM 674 C CA . ILE A 1 83 ? 2.139 2.694 -9.156 1.00 93.75 83 ILE A CA 1
ATOM 675 C C . ILE A 1 83 ? 3.666 2.626 -9.246 1.00 93.75 83 ILE A C 1
ATOM 677 O O . ILE A 1 83 ? 4.333 3.657 -9.235 1.00 93.75 83 ILE A O 1
ATOM 681 N N . PHE A 1 84 ? 4.224 1.420 -9.356 1.00 91.94 84 PHE A N 1
ATOM 682 C CA . PHE A 1 84 ? 5.660 1.253 -9.495 1.00 91.94 84 PHE A CA 1
ATOM 683 C C . PHE A 1 84 ? 6.101 1.586 -10.923 1.00 91.94 84 PHE A C 1
ATOM 685 O O . PHE A 1 84 ? 5.362 1.321 -11.874 1.00 91.94 84 PHE A O 1
ATOM 692 N N . PRO A 1 85 ? 7.305 2.157 -11.093 1.00 87.69 85 PRO A N 1
ATOM 693 C CA . PRO A 1 85 ? 7.831 2.443 -12.417 1.00 87.69 85 PRO A CA 1
ATOM 694 C C . PRO A 1 85 ? 8.105 1.146 -13.195 1.00 87.69 85 PRO A C 1
ATOM 696 O O . PRO A 1 85 ? 8.347 0.089 -12.609 1.00 87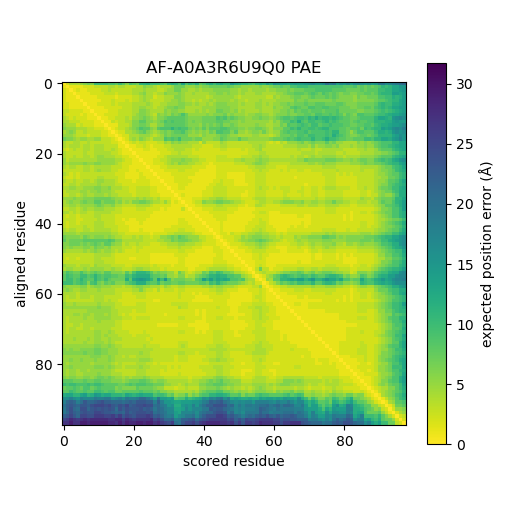.69 85 PRO A O 1
ATOM 699 N N . ASP A 1 86 ? 8.116 1.232 -14.527 1.00 84.75 86 ASP A N 1
ATOM 700 C CA . ASP A 1 86 ? 8.327 0.074 -15.414 1.00 84.75 86 ASP A CA 1
ATOM 701 C C . ASP A 1 86 ? 9.665 -0.650 -15.161 1.00 84.75 86 ASP A C 1
ATOM 703 O O . ASP A 1 86 ? 9.809 -1.836 -15.462 1.00 84.75 86 ASP A O 1
ATOM 707 N N . ASP A 1 87 ? 10.650 0.058 -14.606 1.00 83.25 87 ASP A N 1
ATOM 708 C CA . ASP A 1 87 ? 11.983 -0.442 -14.281 1.00 83.25 87 ASP A CA 1
ATOM 709 C C . ASP A 1 87 ? 12.143 -0.870 -12.812 1.00 83.25 87 ASP A C 1
ATOM 711 O O . ASP A 1 87 ? 13.255 -1.184 -12.389 1.00 83.25 87 ASP A O 1
ATOM 715 N N . PHE A 1 88 ? 11.048 -0.957 -12.043 1.00 85.25 88 PHE A N 1
ATOM 716 C CA . PHE A 1 88 ? 11.076 -1.361 -10.632 1.00 85.25 88 PHE A CA 1
ATOM 717 C C . PHE A 1 88 ? 11.742 -2.730 -10.420 1.00 85.25 88 PHE A C 1
ATOM 719 O O . PHE A 1 88 ? 12.530 -2.902 -9.490 1.00 85.25 88 PHE A O 1
ATOM 726 N N . ILE A 1 89 ? 11.463 -3.699 -11.303 1.00 85.19 89 ILE A N 1
ATOM 727 C CA . ILE A 1 89 ? 12.138 -5.004 -11.332 1.00 85.19 89 ILE A CA 1
ATOM 728 C C . ILE A 1 89 ? 13.025 -5.093 -12.574 1.00 85.19 89 ILE A C 1
ATOM 730 O O . ILE A 1 89 ? 12.555 -5.338 -13.689 1.00 85.19 89 ILE A O 1
ATOM 734 N N . LEU A 1 90 ? 14.333 -4.949 -12.374 1.00 78.19 90 LEU A N 1
ATOM 735 C CA . LEU A 1 90 ? 15.321 -5.046 -13.446 1.00 78.19 90 LEU A CA 1
ATOM 736 C C . LEU A 1 90 ? 15.686 -6.492 -13.778 1.00 78.19 90 LEU A C 1
ATOM 738 O O . LEU A 1 90 ? 15.732 -7.362 -12.915 1.00 78.19 90 LEU A O 1
ATOM 742 N N . GLU A 1 91 ? 16.034 -6.738 -15.043 1.00 70.12 91 GLU A N 1
ATOM 743 C CA . GLU A 1 91 ? 16.543 -8.046 -15.486 1.00 70.12 91 GLU A CA 1
ATOM 744 C C . GLU A 1 91 ? 17.975 -8.337 -15.022 1.00 70.12 91 GLU A C 1
ATOM 746 O O . GLU A 1 91 ? 18.413 -9.485 -15.059 1.00 70.12 91 GLU A O 1
ATOM 751 N N . LYS A 1 92 ? 18.722 -7.306 -14.614 1.00 67.50 92 LYS A N 1
ATOM 752 C CA . LYS A 1 92 ? 20.104 -7.424 -14.143 1.00 67.50 92 LYS A CA 1
ATOM 753 C C . LYS A 1 92 ? 20.277 -6.626 -12.865 1.00 67.50 92 LYS A C 1
ATOM 755 O O . LYS A 1 92 ? 19.865 -5.470 -12.795 1.00 67.50 92 LYS A O 1
ATOM 760 N N . ASN A 1 93 ? 20.925 -7.235 -11.877 1.00 61.09 93 ASN A N 1
ATOM 761 C CA . ASN A 1 93 ? 21.283 -6.551 -10.644 1.00 61.09 93 ASN A CA 1
ATOM 762 C C . ASN A 1 93 ? 22.293 -5.436 -10.944 1.00 61.09 93 ASN A C 1
ATOM 764 O O . ASN A 1 93 ? 23.328 -5.686 -11.564 1.00 61.09 93 ASN A O 1
ATOM 768 N N . TYR A 1 94 ? 22.043 -4.223 -10.439 1.00 60.06 94 TYR A N 1
ATOM 769 C CA . TYR A 1 94 ? 22.974 -3.089 -10.551 1.00 60.06 94 TYR A CA 1
ATOM 770 C C . TYR A 1 94 ? 24.401 -3.434 -10.084 1.00 60.06 94 TYR A C 1
ATOM 772 O O . TYR A 1 94 ? 25.377 -2.904 -10.611 1.00 60.06 94 TYR A O 1
ATOM 780 N N . TYR A 1 95 ? 24.525 -4.354 -9.125 1.00 58.25 95 TYR A N 1
ATOM 781 C CA . TYR A 1 95 ? 25.792 -4.753 -8.512 1.00 58.25 95 TYR A CA 1
ATOM 782 C C . TYR A 1 95 ? 26.631 -5.739 -9.337 1.00 58.25 95 TYR A C 1
ATOM 784 O O . TYR A 1 95 ? 27.783 -5.968 -8.992 1.00 58.25 95 TYR A O 1
ATOM 792 N N . GLU A 1 96 ? 26.102 -6.307 -10.424 1.00 57.62 96 GLU A N 1
ATOM 793 C CA . GLU A 1 96 ? 26.868 -7.218 -11.294 1.00 57.62 96 GLU A CA 1
ATOM 794 C C . GLU A 1 96 ? 27.735 -6.479 -12.328 1.00 57.62 96 GLU A C 1
ATOM 796 O O . GLU A 1 96 ? 28.455 -7.113 -13.097 1.00 57.62 96 GLU A O 1
ATOM 801 N N . THR A 1 97 ? 27.681 -5.141 -12.358 1.00 56.12 97 THR A N 1
ATOM 802 C CA . THR A 1 97 ? 28.360 -4.318 -13.379 1.00 56.12 97 THR A CA 1
ATOM 803 C C . THR A 1 97 ? 29.509 -3.463 -12.820 1.00 56.12 97 THR A C 1
ATOM 805 O O . THR A 1 97 ? 29.951 -2.535 -13.497 1.00 56.12 97 THR A O 1
ATOM 808 N N . ILE A 1 98 ? 29.994 -3.748 -11.602 1.00 50.16 98 ILE A N 1
ATOM 809 C CA . ILE A 1 98 ? 31.120 -3.039 -10.960 1.00 50.16 98 ILE A CA 1
ATOM 810 C C . ILE A 1 98 ? 32.344 -3.952 -10.868 1.00 50.16 98 ILE A C 1
ATOM 812 O O . ILE A 1 98 ? 32.179 -5.099 -10.400 1.00 50.16 98 ILE A O 1
#

Nearest PDB structures (foldseek):
  3mw4-assembly3_C  TM=5.370E-01  e=8.467E-01  Mus musculus
  3vkf-assembly5_D  TM=5.266E-01  e=3.172E+00  Bos taurus
  3asi-assembly1_A  TM=4.868E-01  e=6.518E+00  Bos taurus

Sequence (98 aa):
MKDAYISMQSEFPEQFSFDFYNGKTGLFPWGITDNGDELFWNYKGDIVEIVVYESRYANNMSYIMSMEDFLCGLLSKEIVCPIFPDDFILEKNYYETI

Secondary structure (DSSP, 8-state):
-HHHHHHHHHH-TTT--PPBP-SSSEEEEEEE-TT--EEEEEEETTEEEEEEE-SSSS-EEEESS-HHHHHHHHHTTSS--TTS-TTSS-SS-GGGG-

pLDDT: mean 88.04, std 10.23, range [50.16, 98.0]

Radius of gyration: 14.86 Å; Cα contacts (8 Å, |Δi|>4): 135; chains: 1; bounding box: 44×31×32 Å

Foldseek 3Di:
DQVVLVVVCVVCVVLNVFDPDPPAFTWDWDDADPQGWTWTWTHPHVWTWIKIQQRPGSDIDIGRDDPVCVVVCVQVVVDDDVSDDPPNHPPDDPVVPD

Mean predicted aligned error: 5.36 Å

Solvent-accessible surface area (backbone atoms only — not comparable to full-atom 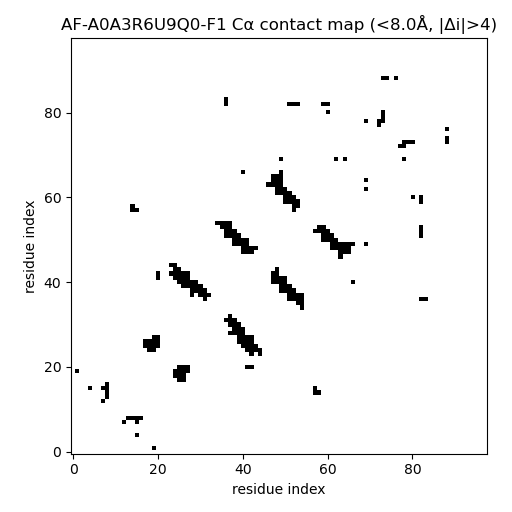values): 5937 Å² total; per-residue (Å²): 108,71,70,59,49,55,52,47,26,73,77,39,46,89,58,43,78,73,53,66,50,75,89,65,38,24,43,41,80,79,49,69,50,97,87,48,32,38,31,26,41,34,31,62,69,95,43,54,25,37,34,42,34,42,64,87,49,74,51,68,49,79,42,88,45,53,70,64,57,52,51,53,27,42,78,70,63,77,41,85,60,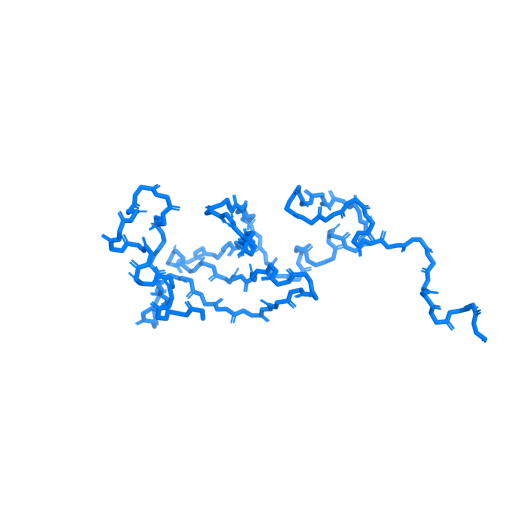87,82,53,60,94,70,72,75,63,96,62,67,81,78,80,78,115